Protein AF-A0A5C7P1S2-F1 (afdb_monomer)

Foldseek 3Di:
DPDDPCPPAFQWDDWDQAPAPVQGAIWTKGQQPTPPDDDDAPAGIWTARPPVRQIDHDNDPVVSVVVRVCRSDRHDPPPSDDDDPDD

Mean predicted aligned error: 7.07 Å

Structure (mmCIF, N/CA/C/O backbone):
data_AF-A0A5C7P1S2-F1
#
_entry.id   AF-A0A5C7P1S2-F1
#
loop_
_atom_site.group_PDB
_atom_site.id
_atom_site.type_symbol
_atom_site.label_atom_id
_atom_site.label_alt_id
_atom_site.label_comp_id
_atom_site.label_asym_id
_atom_site.label_entity_id
_atom_site.label_seq_id
_atom_site.pdbx_PDB_ins_code
_atom_site.Cartn_x
_atom_site.Cartn_y
_atom_site.Cartn_z
_atom_site.occupancy
_atom_site.B_iso_or_equiv
_atom_site.auth_seq_id
_atom_site.auth_comp_id
_atom_site.auth_asym_id
_atom_site.auth_atom_id
_atom_site.pdbx_PDB_model_num
ATOM 1 N N . MET A 1 1 ? 21.701 2.770 7.005 1.00 39.41 1 MET A N 1
ATOM 2 C CA . MET A 1 1 ? 20.545 2.473 6.134 1.00 39.41 1 MET A CA 1
ATOM 3 C C . MET A 1 1 ? 19.733 3.751 6.029 1.00 39.41 1 MET A C 1
ATOM 5 O O . MET A 1 1 ? 19.469 4.317 7.089 1.00 39.41 1 MET A O 1
ATOM 9 N N . PRO A 1 2 ? 19.436 4.287 4.831 1.00 44.94 2 PRO A N 1
ATOM 10 C CA . PRO A 1 2 ? 18.598 5.474 4.744 1.00 44.94 2 PRO A CA 1
ATOM 11 C C . PRO A 1 2 ? 17.251 5.160 5.399 1.00 44.94 2 PRO A C 1
ATOM 13 O O . PRO A 1 2 ? 16.642 4.120 5.157 1.00 44.94 2 PRO A O 1
ATOM 16 N N . ARG A 1 3 ? 16.856 6.027 6.328 1.00 57.94 3 ARG A N 1
ATOM 17 C CA . ARG A 1 3 ? 15.592 5.949 7.056 1.00 57.94 3 ARG A CA 1
ATOM 18 C C . ARG A 1 3 ? 14.488 6.073 6.005 1.00 57.94 3 ARG A C 1
ATOM 20 O O . ARG A 1 3 ? 14.484 7.065 5.282 1.00 57.94 3 ARG A O 1
ATOM 27 N N . ASN A 1 4 ? 13.634 5.058 5.876 1.00 67.56 4 ASN A N 1
ATOM 28 C CA . ASN A 1 4 ? 12.531 5.046 4.915 1.00 67.56 4 ASN A CA 1
ATOM 29 C C . ASN A 1 4 ? 11.787 6.404 4.968 1.00 67.56 4 ASN A C 1
ATOM 31 O O . ASN A 1 4 ? 11.270 6.752 6.034 1.00 67.56 4 ASN A O 1
ATOM 35 N N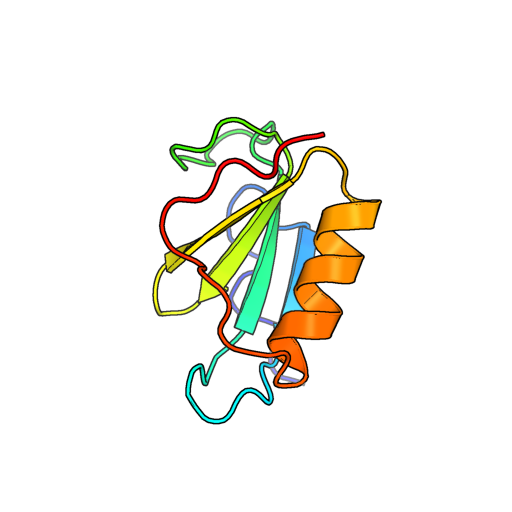 . PRO A 1 5 ? 11.760 7.196 3.875 1.00 78.88 5 PRO A N 1
ATOM 36 C CA . PRO A 1 5 ? 11.270 8.573 3.910 1.00 78.88 5 PRO A CA 1
ATOM 37 C C . PRO A 1 5 ? 9.784 8.672 4.273 1.00 78.88 5 PRO A C 1
ATOM 39 O O . PRO A 1 5 ? 9.348 9.738 4.706 1.00 78.88 5 PRO A O 1
ATOM 42 N N . TYR A 1 6 ? 9.030 7.577 4.143 1.00 85.06 6 TYR A N 1
ATOM 43 C CA . TYR A 1 6 ? 7.589 7.526 4.379 1.00 85.06 6 TYR A CA 1
ATOM 44 C C . TYR A 1 6 ? 7.215 7.337 5.853 1.00 85.06 6 TYR A C 1
ATOM 46 O O . TYR A 1 6 ? 6.053 7.512 6.198 1.00 85.06 6 TYR A O 1
ATOM 54 N N . THR A 1 7 ? 8.170 7.069 6.759 1.00 86.38 7 THR A N 1
ATOM 55 C CA . THR A 1 7 ? 7.871 6.877 8.197 1.00 86.38 7 THR A CA 1
ATOM 56 C C . THR A 1 7 ? 7.279 8.113 8.877 1.00 86.38 7 THR A C 1
ATOM 58 O O . THR A 1 7 ? 6.787 8.024 9.995 1.00 86.38 7 THR A O 1
ATOM 61 N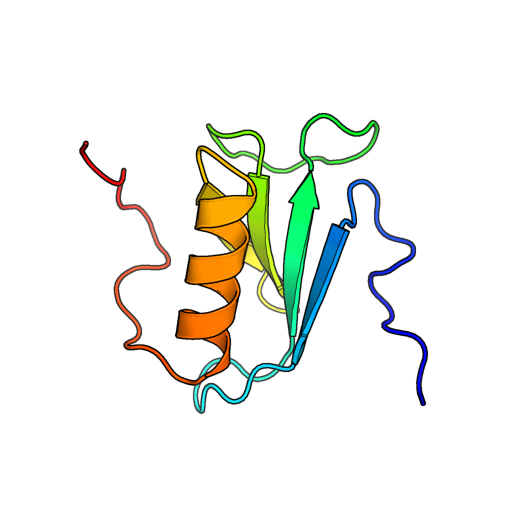 N . LYS A 1 8 ? 7.399 9.285 8.242 1.00 88.19 8 LYS A N 1
ATOM 62 C CA . LYS A 1 8 ? 6.833 10.558 8.712 1.00 88.19 8 LYS A CA 1
ATOM 63 C C . LYS A 1 8 ? 5.404 10.801 8.216 1.00 88.19 8 LYS A C 1
ATOM 65 O O . LYS A 1 8 ? 4.776 11.748 8.678 1.00 88.19 8 LYS A O 1
ATOM 70 N N . ASN A 1 9 ? 4.929 10.015 7.249 1.00 90.44 9 ASN A N 1
ATOM 71 C CA . ASN A 1 9 ? 3.603 10.190 6.672 1.00 90.44 9 ASN A CA 1
ATOM 72 C C . ASN A 1 9 ? 2.550 9.728 7.687 1.00 90.44 9 ASN A C 1
ATOM 74 O O . ASN A 1 9 ? 2.755 8.747 8.408 1.00 90.44 9 ASN A O 1
ATOM 78 N N . ALA A 1 10 ? 1.421 10.436 7.735 1.00 89.19 10 ALA A N 1
ATOM 79 C CA . ALA A 1 10 ? 0.284 10.028 8.548 1.00 89.19 10 ALA A CA 1
ATOM 80 C C . ALA A 1 10 ? -0.152 8.606 8.167 1.00 89.19 10 ALA A C 1
ATOM 82 O O . ALA 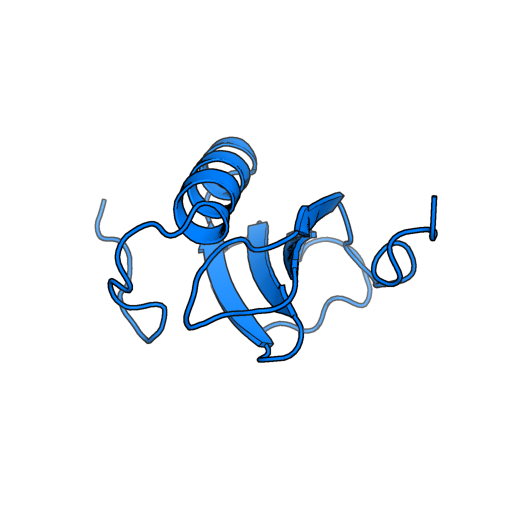A 1 10 ? -0.088 8.214 7.003 1.00 89.19 10 ALA A O 1
ATOM 83 N N . GLY A 1 11 ? -0.542 7.815 9.164 1.00 93.12 11 GLY A N 1
ATOM 84 C CA . GLY A 1 11 ? -0.987 6.441 8.944 1.00 93.12 11 GLY A CA 1
ATOM 85 C C . GLY A 1 11 ? 0.086 5.447 8.518 1.00 93.12 11 GLY A C 1
ATOM 86 O O . GLY A 1 11 ? -0.268 4.297 8.296 1.00 93.12 11 GLY A O 1
ATOM 87 N N . TYR A 1 12 ? 1.365 5.825 8.403 1.00 94.31 12 TYR A N 1
ATOM 88 C CA . TYR A 1 12 ? 2.420 4.888 8.012 1.00 94.31 12 TYR A CA 1
ATOM 89 C C . TYR A 1 12 ? 2.470 3.665 8.939 1.00 94.31 12 TYR A C 1
ATOM 91 O O . TYR A 1 12 ? 2.575 3.796 10.161 1.00 94.31 12 TYR A O 1
ATOM 99 N N . VAL A 1 13 ? 2.468 2.472 8.342 1.00 95.44 13 VAL A N 1
ATOM 100 C CA . VAL A 1 13 ? 2.613 1.197 9.055 1.00 95.44 13 VAL A CA 1
ATOM 101 C C . VAL A 1 13 ? 3.958 0.551 8.735 1.00 95.44 13 VAL A C 1
ATOM 103 O O . VAL A 1 13 ? 4.739 0.240 9.633 1.00 95.44 13 VAL A O 1
ATOM 106 N N . THR A 1 14 ? 4.225 0.309 7.452 1.00 95.94 14 THR A N 1
ATOM 107 C CA . THR A 1 14 ? 5.455 -0.326 6.962 1.00 95.94 14 THR A CA 1
ATOM 108 C C . THR A 1 14 ? 5.642 -0.032 5.476 1.00 95.94 14 THR A C 1
ATOM 110 O O . THR A 1 14 ? 4.698 0.398 4.818 1.00 95.94 14 THR A O 1
ATOM 113 N N . ALA A 1 15 ? 6.829 -0.300 4.935 1.00 95.25 15 ALA A N 1
ATOM 114 C CA . ALA A 1 15 ? 7.035 -0.326 3.493 1.00 95.25 15 ALA A CA 1
ATOM 115 C C . ALA A 1 15 ? 7.995 -1.433 3.068 1.00 95.25 15 ALA A C 1
ATOM 117 O O . ALA A 1 15 ? 8.817 -1.904 3.860 1.00 95.25 15 ALA A O 1
ATOM 118 N N . GLN A 1 16 ? 7.919 -1.766 1.788 1.00 94.44 16 GLN A N 1
ATOM 119 C CA . GLN A 1 16 ? 8.807 -2.677 1.091 1.00 94.44 16 GLN A CA 1
ATOM 120 C C . GLN A 1 16 ? 9.292 -2.009 -0.199 1.00 94.44 16 GLN A C 1
ATOM 122 O O . GLN A 1 16 ? 8.505 -1.416 -0.936 1.00 94.44 16 GLN A O 1
ATOM 127 N N . GLU A 1 17 ? 10.599 -2.077 -0.456 1.00 93.25 17 GLU A N 1
ATOM 128 C CA . GLU A 1 17 ? 11.170 -1.638 -1.731 1.00 93.25 17 GLU A CA 1
ATOM 129 C C . GLU A 1 17 ? 10.652 -2.538 -2.855 1.00 93.25 17 GLU A C 1
ATOM 131 O O . GLU A 1 17 ? 10.637 -3.766 -2.730 1.00 93.25 17 GLU A O 1
ATOM 136 N N . SER A 1 18 ? 10.207 -1.914 -3.941 1.00 92.00 18 SER A N 1
ATOM 137 C CA . SER A 1 18 ? 9.695 -2.618 -5.103 1.00 92.00 18 SER A CA 1
ATOM 138 C C . SER A 1 18 ? 10.839 -3.150 -5.960 1.00 92.00 18 SER A C 1
ATOM 140 O O . SER A 1 18 ? 11.738 -2.412 -6.365 1.00 92.00 18 SER A O 1
ATOM 142 N N . ARG A 1 19 ? 10.768 -4.438 -6.282 1.00 90.94 19 ARG A N 1
ATOM 143 C CA . ARG A 1 19 ? 11.571 -5.120 -7.304 1.00 90.94 19 ARG A CA 1
ATOM 144 C C . ARG A 1 19 ? 10.817 -5.233 -8.630 1.00 90.94 19 ARG A C 1
ATOM 146 O O . ARG A 1 19 ? 11.336 -5.816 -9.580 1.00 90.94 19 ARG A O 1
ATOM 153 N N . HIS A 1 20 ? 9.602 -4.687 -8.696 1.00 85.12 20 HIS A N 1
ATOM 154 C CA . HIS A 1 20 ? 8.747 -4.750 -9.866 1.00 85.12 20 HIS A CA 1
ATOM 155 C C . HIS A 1 20 ? 9.377 -3.971 -11.038 1.00 85.12 20 HIS A C 1
ATOM 157 O O . HIS A 1 20 ? 9.632 -2.769 -10.906 1.00 85.12 20 HIS A O 1
ATOM 163 N N . PRO A 1 21 ? 9.586 -4.587 -12.219 1.00 84.81 21 PRO A N 1
ATOM 164 C CA . PRO A 1 21 ? 10.319 -3.959 -13.323 1.00 84.81 21 PRO A CA 1
ATOM 165 C C . PRO A 1 21 ? 9.635 -2.700 -13.877 1.00 84.81 21 PRO A C 1
ATOM 167 O O . PRO A 1 21 ? 10.308 -1.812 -14.395 1.00 84.81 21 PRO A O 1
ATOM 170 N N . LYS A 1 22 ? 8.301 -2.611 -13.765 1.00 85.25 22 LYS A N 1
ATOM 171 C CA . LYS A 1 22 ? 7.497 -1.461 -14.224 1.00 85.25 22 LYS A CA 1
ATOM 172 C C . LYS A 1 22 ? 7.121 -0.461 -13.127 1.00 85.25 22 LYS A C 1
ATOM 174 O O . LYS A 1 22 ? 6.672 0.634 -13.446 1.00 85.25 22 LYS A O 1
ATOM 179 N N . LEU A 1 23 ? 7.286 -0.827 -11.856 1.00 87.50 23 LEU A N 1
ATOM 180 C CA . LEU A 1 23 ? 6.872 -0.009 -10.710 1.00 87.50 23 LEU A CA 1
ATOM 181 C C . LEU A 1 23 ? 8.064 0.161 -9.760 1.00 87.50 23 LEU A C 1
ATOM 183 O O . LEU A 1 23 ? 8.065 -0.417 -8.675 1.00 87.50 23 LEU A O 1
ATOM 187 N N . PRO A 1 24 ? 9.121 0.885 -10.172 1.00 90.19 24 PRO A N 1
ATOM 188 C CA . PRO A 1 24 ? 10.241 1.175 -9.290 1.00 90.19 24 PRO A CA 1
ATOM 189 C C . PRO A 1 24 ? 9.802 2.158 -8.198 1.00 90.19 24 PRO A C 1
ATOM 191 O O . PRO A 1 24 ? 9.170 3.175 -8.488 1.00 90.19 24 PRO A O 1
ATOM 194 N N . GLY A 1 25 ? 10.180 1.887 -6.950 1.00 91.62 25 GLY A N 1
ATOM 195 C CA . GLY A 1 25 ? 9.754 2.697 -5.813 1.00 91.62 25 GLY A CA 1
ATOM 196 C C . GLY A 1 25 ? 9.562 1.865 -4.555 1.00 91.62 25 GLY A C 1
ATOM 197 O O . GLY A 1 25 ? 10.311 0.922 -4.303 1.00 91.62 25 GLY A O 1
ATOM 198 N N . HIS A 1 26 ? 8.563 2.226 -3.755 1.00 94.12 26 HIS A N 1
ATOM 199 C CA . HIS A 1 26 ? 8.173 1.476 -2.565 1.00 94.12 26 HIS A CA 1
ATOM 200 C C . HIS A 1 26 ? 6.678 1.203 -2.577 1.00 94.12 26 HIS A C 1
ATOM 202 O O . HIS A 1 26 ? 5.884 2.069 -2.932 1.00 94.12 26 HIS A O 1
ATOM 208 N N . PHE A 1 27 ? 6.297 0.028 -2.094 1.00 93.56 27 PHE A N 1
ATOM 209 C CA . PHE A 1 27 ? 4.936 -0.213 -1.645 1.00 93.56 27 PHE A CA 1
ATOM 210 C C . PHE A 1 27 ? 4.861 0.059 -0.147 1.00 93.56 27 PHE A C 1
ATOM 212 O O . PHE A 1 27 ? 5.668 -0.454 0.630 1.00 93.56 27 PHE A O 1
ATOM 219 N N . VAL A 1 28 ? 3.916 0.899 0.257 1.00 95.38 28 VAL A N 1
ATOM 220 C CA . VAL A 1 28 ? 3.745 1.388 1.625 1.00 95.38 28 VAL A CA 1
ATOM 221 C C . VAL A 1 28 ? 2.356 1.007 2.109 1.00 95.38 28 VAL A C 1
ATOM 223 O O . VAL A 1 28 ? 1.382 1.164 1.382 1.00 95.38 28 VAL A O 1
ATOM 226 N N . ILE A 1 29 ? 2.254 0.522 3.344 1.00 95.69 29 ILE A N 1
ATOM 227 C CA . ILE A 1 29 ? 0.962 0.291 3.988 1.00 95.69 29 ILE A CA 1
ATOM 228 C C . ILE A 1 29 ? 0.607 1.503 4.845 1.00 95.69 29 ILE A C 1
ATOM 230 O O . ILE A 1 29 ? 1.374 1.868 5.744 1.00 95.69 29 ILE A O 1
ATOM 234 N N . TYR A 1 30 ? -0.576 2.061 4.603 1.00 95.19 30 TYR A N 1
ATOM 235 C CA . TYR A 1 30 ? -1.197 3.104 5.409 1.00 95.19 30 TYR A CA 1
ATOM 236 C C . TYR A 1 30 ? -2.433 2.583 6.161 1.00 95.19 30 TYR A C 1
ATOM 238 O O . TYR A 1 30 ? -3.174 1.732 5.665 1.00 95.19 30 TYR A O 1
ATOM 246 N N . ASP A 1 31 ? -2.650 3.099 7.371 1.00 95.06 31 ASP A N 1
ATOM 247 C CA . ASP A 1 31 ? -3.868 2.931 8.168 1.00 95.06 31 ASP A CA 1
ATOM 248 C C . ASP A 1 31 ? -4.742 4.185 8.045 1.00 95.06 31 ASP A C 1
ATOM 250 O O . ASP A 1 31 ? -4.456 5.204 8.678 1.00 95.06 31 ASP A O 1
ATOM 254 N N . ARG A 1 32 ? -5.823 4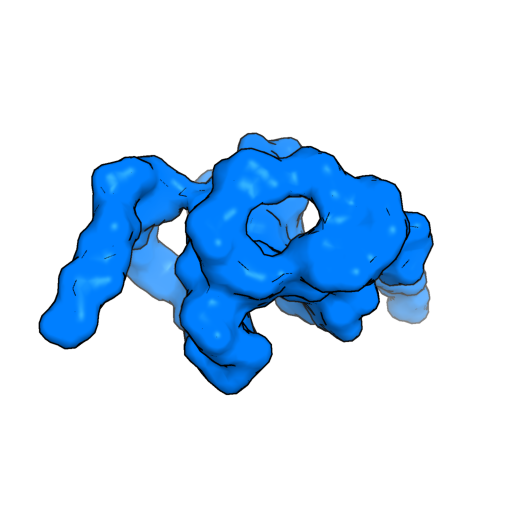.105 7.261 1.00 90.75 32 ARG A N 1
ATOM 255 C CA . ARG A 1 32 ? -6.760 5.214 7.011 1.00 90.75 32 ARG A CA 1
ATOM 256 C C . ARG A 1 32 ? -7.426 5.748 8.276 1.00 90.75 32 ARG A C 1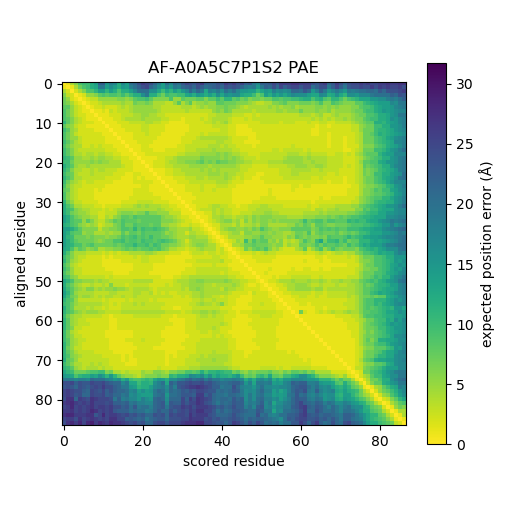
ATOM 258 O O . ARG A 1 32 ? -7.819 6.906 8.319 1.00 90.75 32 ARG A O 1
ATOM 265 N N . ASN A 1 33 ? -7.532 4.935 9.326 1.00 91.69 33 ASN A N 1
ATOM 266 C CA . ASN A 1 33 ? -8.144 5.382 10.576 1.00 91.69 33 ASN A CA 1
ATOM 267 C C . ASN A 1 33 ? -7.232 6.317 11.384 1.00 91.69 33 ASN A C 1
ATOM 269 O O . ASN A 1 33 ? -7.656 6.829 12.422 1.00 91.69 33 ASN A O 1
ATOM 273 N N . GLN A 1 34 ? -5.986 6.533 10.953 1.00 90.12 34 GLN A N 1
ATOM 274 C CA . GLN A 1 34 ? -5.103 7.502 11.587 1.00 90.12 34 GLN A CA 1
ATOM 275 C C . GLN A 1 34 ? -5.430 8.930 11.126 1.00 90.12 34 GLN A C 1
ATOM 277 O O . GLN A 1 34 ? -5.627 9.167 9.932 1.00 90.12 34 GLN A O 1
ATOM 282 N N . PRO A 1 35 ? -5.443 9.913 12.044 1.00 85.12 35 PRO A N 1
ATOM 283 C CA . PRO A 1 35 ? -5.664 11.308 11.686 1.00 85.12 35 PRO A CA 1
ATOM 284 C C . PRO A 1 35 ? -4.663 11.801 10.633 1.00 85.12 35 PRO A C 1
ATOM 286 O O . PRO A 1 35 ? -3.458 11.588 10.769 1.00 85.12 35 PRO A O 1
ATOM 289 N N . GLY A 1 36 ? -5.161 12.508 9.616 1.00 82.81 36 GLY A N 1
ATOM 290 C CA . GLY A 1 36 ? -4.336 13.113 8.565 1.00 82.81 36 GLY A CA 1
ATOM 291 C C . GLY A 1 36 ? -4.054 12.215 7.358 1.00 82.81 36 GLY A C 1
ATOM 292 O O . GLY A 1 36 ? -3.306 12.632 6.478 1.00 82.81 36 GLY A O 1
ATOM 293 N N . VAL A 1 37 ? -4.637 11.014 7.299 1.00 83.19 37 VAL A N 1
ATOM 294 C CA . VAL A 1 37 ? -4.664 10.204 6.075 1.00 83.19 37 VAL A CA 1
ATOM 295 C C . VAL A 1 37 ? -5.860 10.629 5.229 1.00 83.19 37 VAL A C 1
ATOM 297 O O . VAL A 1 37 ? -7.002 10.419 5.629 1.00 83.19 37 VAL A O 1
ATOM 300 N N . ASP A 1 38 ? -5.591 11.221 4.068 1.00 81.31 38 ASP A N 1
ATOM 301 C CA . ASP A 1 38 ? -6.608 11.621 3.092 1.00 81.31 38 ASP A CA 1
ATOM 302 C C . ASP A 1 38 ? -6.449 10.772 1.828 1.00 81.31 38 ASP A C 1
ATOM 304 O O . ASP A 1 38 ? -5.738 11.131 0.890 1.00 81.31 38 ASP A O 1
ATOM 308 N N . VAL A 1 39 ? -7.025 9.571 1.870 1.00 77.81 39 VAL A N 1
ATOM 309 C CA . VAL A 1 39 ? -7.079 8.659 0.726 1.00 77.81 39 VAL A CA 1
ATOM 310 C C . VAL A 1 39 ? -8.524 8.218 0.536 1.00 77.81 39 VAL A C 1
ATOM 312 O O . VAL A 1 39 ? -9.183 7.764 1.484 1.00 77.81 39 VAL A O 1
ATOM 315 N N . ASP A 1 40 ? -9.000 8.375 -0.695 1.00 79.12 40 ASP A N 1
ATOM 316 C CA . ASP A 1 40 ? -10.325 7.948 -1.128 1.00 79.12 40 ASP A CA 1
ATOM 317 C C . ASP A 1 40 ? -10.309 6.442 -1.415 1.00 79.12 40 ASP A C 1
ATOM 319 O O . ASP A 1 40 ? -9.906 5.998 -2.485 1.00 79.12 40 ASP A O 1
ATOM 323 N N . ALA A 1 41 ? -10.640 5.653 -0.396 1.00 77.56 41 ALA A N 1
ATOM 324 C CA . ALA A 1 41 ? -10.592 4.196 -0.416 1.00 77.56 41 ALA A CA 1
ATOM 325 C C . ALA A 1 41 ? -11.719 3.636 0.454 1.00 77.56 41 ALA A C 1
ATOM 327 O O . ALA A 1 41 ? -11.994 4.192 1.514 1.00 77.56 41 ALA A O 1
ATOM 328 N N . ASP A 1 42 ? -12.337 2.523 0.066 1.00 82.38 42 ASP A N 1
ATOM 329 C CA . ASP A 1 42 ? -13.449 1.951 0.841 1.00 82.38 42 ASP A CA 1
ATOM 330 C C . ASP A 1 42 ? -12.988 1.305 2.158 1.00 82.38 42 ASP A C 1
ATOM 332 O O . ASP A 1 42 ? -13.623 1.474 3.20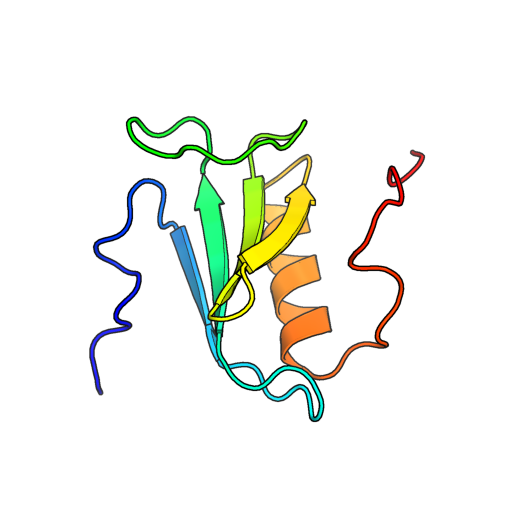2 1.00 82.38 42 ASP A O 1
ATOM 336 N N . ASP A 1 43 ? -11.836 0.628 2.141 1.00 89.69 43 ASP A N 1
ATOM 337 C CA . ASP A 1 43 ? -11.297 -0.078 3.304 1.00 89.69 43 ASP A CA 1
ATOM 338 C C . ASP A 1 43 ? -10.294 0.741 4.136 1.00 89.69 43 ASP A C 1
ATOM 340 O O . ASP A 1 43 ? -9.710 1.738 3.710 1.00 89.69 43 ASP A O 1
ATOM 344 N N . ARG A 1 44 ? -10.053 0.261 5.365 1.00 92.06 44 ARG A N 1
ATOM 345 C CA . ARG A 1 44 ? -9.110 0.856 6.325 1.00 92.06 44 ARG A CA 1
ATOM 346 C C . ARG A 1 44 ? -7.648 0.770 5.880 1.00 92.06 44 ARG A C 1
ATOM 348 O O . ARG A 1 44 ? -6.893 1.712 6.111 1.00 92.06 44 ARG A O 1
ATOM 355 N N . TRP A 1 45 ? -7.209 -0.382 5.377 1.00 95.25 45 TRP A N 1
ATOM 356 C CA . TRP A 1 45 ? -5.793 -0.613 5.085 1.00 95.25 45 TRP A CA 1
ATOM 357 C C . TRP A 1 45 ? -5.524 -0.325 3.625 1.00 95.25 45 TRP A C 1
ATOM 359 O O . TRP A 1 45 ? -6.265 -0.784 2.767 1.00 95.25 45 TRP A O 1
ATOM 369 N N . ILE A 1 46 ? -4.460 0.414 3.346 1.00 94.25 46 ILE A N 1
ATOM 370 C CA . ILE A 1 46 ? -4.166 0.874 1.994 1.00 94.25 46 ILE A CA 1
ATOM 371 C C . ILE A 1 46 ? -2.746 0.460 1.660 1.00 94.25 46 ILE A C 1
ATOM 373 O O . ILE A 1 46 ? -1.820 0.840 2.371 1.00 94.25 46 ILE A O 1
ATOM 377 N N . VAL A 1 47 ? -2.572 -0.313 0.594 1.00 94.31 47 VAL A N 1
ATOM 378 C CA . VAL A 1 47 ? -1.261 -0.581 -0.002 1.00 94.31 47 VAL A CA 1
ATOM 379 C C . VAL A 1 47 ? -1.073 0.430 -1.119 1.00 94.31 47 VAL A C 1
ATOM 381 O O . VAL A 1 47 ? -1.792 0.373 -2.108 1.00 94.31 47 VAL A O 1
ATOM 384 N N . MET A 1 48 ? -0.136 1.358 -0.967 1.00 93.50 48 MET A N 1
ATOM 385 C CA . MET A 1 48 ? 0.126 2.427 -1.925 1.00 93.50 48 MET A CA 1
ATOM 386 C C . MET A 1 48 ? 1.515 2.278 -2.539 1.00 93.50 48 MET A C 1
ATOM 388 O O . MET A 1 48 ? 2.497 2.100 -1.823 1.00 93.50 48 MET A O 1
ATOM 392 N N . HIS A 1 49 ? 1.608 2.384 -3.860 1.00 92.44 49 HIS A N 1
ATOM 393 C CA . HIS A 1 49 ? 2.869 2.510 -4.569 1.00 92.44 49 HIS A CA 1
ATOM 394 C C . HIS A 1 49 ? 3.307 3.974 -4.625 1.00 92.44 49 HIS A C 1
ATOM 396 O O . HIS A 1 49 ? 2.738 4.799 -5.346 1.00 92.44 49 HIS A O 1
ATOM 402 N N . GLU A 1 50 ? 4.383 4.272 -3.918 1.00 90.62 50 GLU A N 1
ATOM 403 C CA . GLU A 1 50 ? 5.082 5.547 -3.967 1.00 90.62 50 GLU A CA 1
ATOM 404 C C . GLU A 1 50 ? 6.239 5.438 -4.976 1.00 90.62 50 GLU A C 1
ATOM 406 O O . GLU A 1 50 ? 7.085 4.550 -4.822 1.00 90.62 50 GLU A O 1
ATOM 411 N N . PRO A 1 51 ? 6.322 6.310 -6.003 1.00 89.69 51 PRO A N 1
ATOM 412 C CA . PRO A 1 51 ? 5.767 7.673 -6.051 1.00 89.69 51 PRO A CA 1
ATOM 413 C C . PRO A 1 51 ? 4.468 7.846 -6.859 1.00 89.69 51 PRO A C 1
ATOM 415 O O . PRO A 1 51 ? 4.016 8.969 -7.052 1.00 89.69 51 PRO A O 1
ATOM 418 N N . SER A 1 52 ? 3.904 6.777 -7.422 1.00 86.81 52 SER A N 1
ATOM 419 C CA . SER A 1 52 ? 2.778 6.892 -8.370 1.00 86.81 52 SER A CA 1
ATOM 420 C C . SER A 1 52 ? 1.417 7.190 -7.733 1.00 86.81 52 SER A C 1
ATOM 422 O O . SER A 1 52 ? 0.472 7.501 -8.449 1.00 86.81 52 SER A O 1
ATOM 424 N N . SER A 1 53 ? 1.298 6.997 -6.417 1.00 85.50 53 SER A N 1
ATOM 425 C CA . SER A 1 53 ? 0.045 7.028 -5.652 1.00 85.50 53 SER A CA 1
ATOM 426 C C . SER A 1 53 ? -1.020 5.994 -6.069 1.00 85.50 53 SER A C 1
ATOM 428 O O . SER A 1 53 ? -2.138 6.033 -5.548 1.00 85.50 53 SER A O 1
ATOM 430 N N . TYR A 1 54 ? -0.691 5.028 -6.941 1.00 86.06 54 TYR A N 1
ATOM 431 C CA . TYR A 1 54 ? -1.535 3.847 -7.161 1.00 86.06 54 TYR A CA 1
ATOM 432 C C . TYR A 1 54 ? -1.743 3.115 -5.847 1.00 86.06 54 TYR A C 1
ATOM 434 O O . TYR A 1 54 ? -0.790 2.946 -5.085 1.00 86.06 54 TYR A O 1
ATOM 442 N N . HIS A 1 55 ? -2.965 2.676 -5.573 1.00 89.50 55 HIS A N 1
ATOM 443 C CA . HIS A 1 55 ? -3.253 2.020 -4.314 1.00 89.50 55 HIS A CA 1
ATOM 444 C C . HIS A 1 55 ? -4.338 0.958 -4.429 1.00 89.50 55 HIS A C 1
ATOM 446 O O . HIS A 1 55 ? -5.182 0.996 -5.317 1.00 89.50 55 HIS A O 1
ATOM 452 N N . VAL A 1 56 ? -4.297 0.025 -3.483 1.00 89.88 56 VAL A N 1
ATOM 453 C CA . VAL A 1 56 ? -5.317 -0.999 -3.259 1.00 89.88 56 VAL A CA 1
ATOM 454 C C . VAL A 1 56 ? -5.791 -0.866 -1.827 1.00 89.88 56 VAL A C 1
ATOM 456 O O . VAL A 1 56 ? -4.980 -0.812 -0.896 1.00 89.88 56 VAL A O 1
ATOM 459 N N . SER A 1 57 ? -7.102 -0.802 -1.652 1.00 92.19 57 SER A N 1
ATOM 460 C CA . SER A 1 57 ? -7.741 -0.878 -0.348 1.00 92.19 57 SER A CA 1
ATOM 461 C C . SER A 1 57 ? -7.869 -2.353 0.068 1.00 92.19 57 SER A C 1
ATOM 463 O O . SER A 1 57 ? -8.011 -3.251 -0.760 1.00 92.19 57 SER A O 1
ATOM 465 N N . CYS A 1 58 ? -7.688 -2.646 1.351 1.00 90.94 58 CYS A N 1
ATOM 466 C CA . CYS A 1 58 ? -7.642 -4.000 1.887 1.00 90.94 58 CYS A CA 1
ATOM 467 C C . CYS A 1 58 ? -8.448 -4.097 3.183 1.00 90.94 58 CYS A C 1
ATOM 469 O O . CYS A 1 58 ? -8.215 -3.361 4.147 1.00 90.94 58 CYS A O 1
ATOM 471 N N . THR A 1 59 ? -9.295 -5.118 3.266 1.00 90.44 59 THR A N 1
ATOM 472 C CA . THR A 1 59 ? -10.168 -5.385 4.421 1.00 90.44 59 THR A CA 1
ATOM 473 C C . THR A 1 59 ? -9.411 -5.678 5.724 1.00 90.44 59 THR A C 1
ATOM 475 O O . THR A 1 59 ? -9.942 -5.499 6.822 1.00 90.44 59 THR A O 1
ATOM 478 N N . SER A 1 60 ? -8.147 -6.119 5.654 1.00 94.56 60 SER A N 1
ATOM 479 C CA . SER A 1 60 ? -7.324 -6.402 6.837 1.00 94.56 60 SER A CA 1
ATOM 480 C C . SER A 1 60 ? -5.830 -6.150 6.616 1.00 94.56 60 SER A C 1
ATOM 482 O O . SER A 1 60 ? -5.318 -6.286 5.507 1.00 94.56 60 SER A O 1
ATOM 484 N N . LEU A 1 61 ? -5.096 -5.877 7.704 1.00 95.06 61 LEU A N 1
ATOM 485 C CA . LEU A 1 61 ? -3.639 -5.693 7.665 1.00 95.06 61 LEU A CA 1
ATOM 486 C C . LEU A 1 61 ? -2.898 -6.953 7.193 1.00 95.06 61 LEU A C 1
ATOM 488 O O . LEU A 1 61 ? -1.826 -6.851 6.600 1.00 95.06 61 LEU A O 1
ATOM 492 N N . ARG A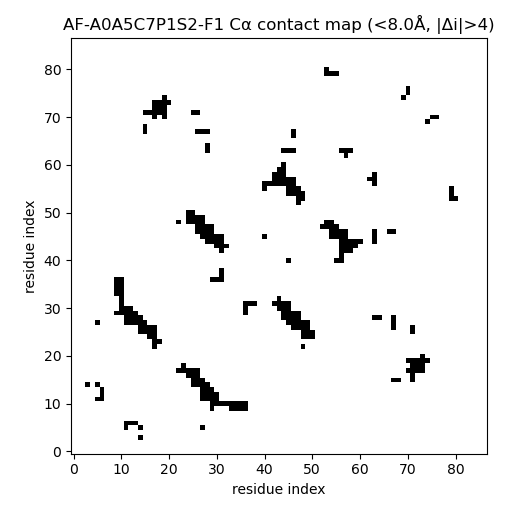 1 62 ? -3.447 -8.145 7.465 1.00 96.56 62 ARG A N 1
ATOM 493 C CA . ARG A 1 62 ? -2.875 -9.404 6.971 1.00 96.56 62 ARG A CA 1
ATOM 494 C C . ARG A 1 62 ? -2.907 -9.433 5.443 1.00 96.56 62 ARG A C 1
ATOM 496 O O . ARG A 1 62 ? -1.861 -9.628 4.838 1.00 96.56 62 ARG A O 1
ATOM 503 N N . VAL A 1 63 ? -4.073 -9.160 4.853 1.00 94.06 63 VAL A N 1
ATOM 504 C CA . VAL A 1 63 ? -4.247 -9.086 3.393 1.00 94.06 63 VAL A CA 1
ATOM 505 C C . VAL A 1 63 ? -3.366 -7.987 2.800 1.00 94.06 63 VAL A C 1
ATOM 507 O O . VAL A 1 63 ? -2.646 -8.248 1.847 1.00 94.06 63 VAL A O 1
ATOM 510 N N . ALA A 1 64 ? -3.319 -6.800 3.412 1.00 95.56 64 ALA A N 1
ATOM 511 C CA . ALA A 1 64 ? -2.460 -5.710 2.941 1.00 95.56 64 ALA A CA 1
ATOM 512 C C . ALA A 1 64 ? -0.972 -6.106 2.883 1.00 95.56 64 ALA A C 1
ATOM 514 O O . ALA A 1 64 ? -0.265 -5.746 1.945 1.00 95.56 64 ALA A O 1
ATOM 515 N N . ARG A 1 65 ? -0.482 -6.876 3.865 1.00 96.31 65 ARG A N 1
ATOM 516 C CA . ARG A 1 65 ? 0.896 -7.397 3.858 1.00 96.31 65 ARG A CA 1
ATOM 517 C C . ARG A 1 65 ? 1.119 -8.431 2.759 1.00 96.31 65 ARG A C 1
ATOM 519 O O . ARG A 1 65 ? 2.144 -8.365 2.094 1.00 96.31 65 ARG A O 1
ATOM 526 N N . GLU A 1 66 ? 0.176 -9.352 2.572 1.00 94.75 66 GLU A N 1
ATOM 527 C CA . GLU A 1 66 ? 0.234 -10.3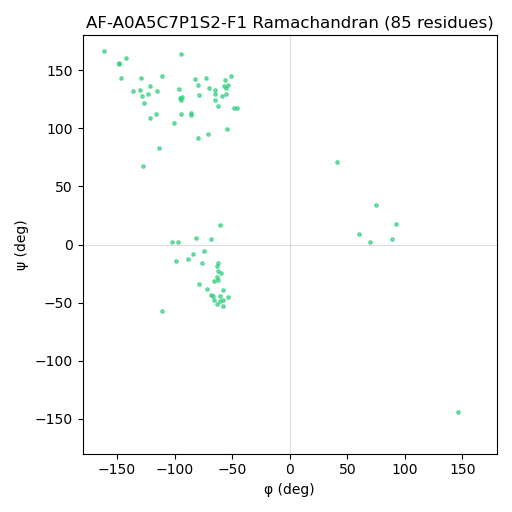62 1.507 1.00 94.75 66 GLU A CA 1
ATOM 528 C C . GLU A 1 66 ? 0.264 -9.699 0.123 1.00 94.75 66 GLU A C 1
ATOM 530 O O . GLU A 1 66 ? 1.163 -9.983 -0.667 1.00 94.75 66 GLU A O 1
ATOM 535 N N . VAL A 1 67 ? -0.641 -8.744 -0.121 1.00 92.69 67 VAL A N 1
ATOM 536 C CA . VAL A 1 67 ? -0.685 -7.942 -1.351 1.00 92.69 67 VAL A CA 1
ATOM 537 C C . VAL A 1 67 ? 0.634 -7.202 -1.551 1.00 92.69 67 VAL A C 1
ATOM 539 O O . VAL A 1 67 ? 1.255 -7.380 -2.592 1.00 92.69 67 VAL A O 1
ATOM 542 N N . MET A 1 68 ? 1.107 -6.444 -0.551 1.00 94.31 68 MET A N 1
ATOM 543 C CA . MET A 1 68 ? 2.368 -5.693 -0.627 1.00 94.31 68 MET A CA 1
ATOM 544 C C . MET A 1 68 ? 3.551 -6.582 -1.027 1.00 94.31 68 MET A C 1
ATOM 546 O O . MET A 1 68 ? 4.342 -6.184 -1.877 1.00 94.31 68 MET A O 1
ATOM 550 N N . THR A 1 69 ? 3.684 -7.772 -0.436 1.00 93.56 69 THR A N 1
ATOM 551 C CA . THR A 1 69 ? 4.783 -8.687 -0.765 1.00 93.56 69 THR A CA 1
ATOM 552 C C . THR A 1 69 ? 4.688 -9.191 -2.201 1.00 93.56 69 THR A C 1
ATOM 554 O O . THR A 1 69 ? 5.677 -9.109 -2.924 1.00 93.56 69 THR A O 1
ATOM 557 N N . ILE A 1 70 ? 3.508 -9.651 -2.633 1.00 91.00 70 ILE A N 1
ATOM 558 C CA . ILE A 1 70 ? 3.301 -10.171 -3.993 1.00 91.00 70 ILE A CA 1
ATOM 559 C C . ILE A 1 70 ? 3.669 -9.110 -5.032 1.00 91.00 70 ILE A C 1
ATOM 561 O O . ILE A 1 70 ? 4.416 -9.379 -5.970 1.00 91.00 70 ILE A O 1
ATOM 565 N N . VAL A 1 71 ? 3.175 -7.890 -4.848 1.00 89.81 71 VAL A N 1
ATOM 566 C CA . VAL A 1 71 ? 3.280 -6.839 -5.865 1.00 89.81 71 VAL A CA 1
ATOM 567 C C . VAL A 1 71 ? 4.662 -6.190 -5.873 1.00 89.81 71 VAL A C 1
ATOM 569 O O . VAL A 1 71 ? 5.199 -5.883 -6.936 1.00 89.81 71 VAL A O 1
ATOM 572 N N . ALA A 1 72 ? 5.302 -6.070 -4.704 1.00 91.00 72 ALA A N 1
ATOM 573 C CA . ALA A 1 72 ? 6.683 -5.614 -4.609 1.00 91.00 72 ALA A CA 1
ATOM 574 C C . ALA A 1 72 ? 7.667 -6.599 -5.252 1.00 91.00 72 ALA A C 1
ATOM 576 O O . ALA A 1 72 ? 8.677 -6.159 -5.792 1.00 91.00 72 ALA A O 1
ATOM 577 N N . ASP A 1 73 ? 7.394 -7.906 -5.236 1.00 89.44 73 ASP A N 1
ATOM 578 C CA . ASP A 1 73 ? 8.280 -8.923 -5.820 1.00 89.44 73 ASP A CA 1
ATOM 579 C C . ASP A 1 73 ? 8.131 -9.091 -7.345 1.00 89.44 73 ASP A C 1
ATOM 581 O O . ASP A 1 73 ? 8.793 -9.945 -7.935 1.00 89.44 73 ASP A O 1
ATOM 585 N N . GLY A 1 74 ? 7.323 -8.257 -8.009 1.00 80.00 74 GLY A N 1
ATOM 586 C CA . GLY A 1 74 ? 7.086 -8.383 -9.450 1.00 80.00 74 GLY A CA 1
ATOM 587 C C . GLY A 1 74 ? 5.868 -9.236 -9.799 1.00 80.00 74 GLY A C 1
ATOM 588 O O . GLY A 1 74 ? 5.791 -9.726 -10.924 1.00 80.00 74 GLY A O 1
ATOM 589 N N . GLY A 1 75 ? 4.967 -9.459 -8.833 1.00 74.81 75 GLY A N 1
ATOM 590 C CA . GLY A 1 75 ? 3.670 -10.082 -9.068 1.00 74.81 75 GLY A CA 1
ATOM 591 C C . GLY A 1 75 ? 2.927 -9.392 -10.206 1.00 74.81 75 GLY A C 1
ATOM 592 O O . GLY A 1 75 ? 3.063 -8.188 -10.405 1.00 74.81 75 GLY A O 1
ATOM 593 N N . ASP A 1 76 ? 2.197 -10.202 -10.963 1.00 61.50 76 ASP A N 1
ATOM 594 C CA . ASP A 1 76 ? 1.600 -9.841 -12.243 1.00 61.50 76 ASP A CA 1
ATOM 595 C C . ASP A 1 76 ? 0.740 -8.566 -12.111 1.00 61.50 76 ASP A C 1
ATOM 597 O O . ASP A 1 76 ? 0.009 -8.424 -11.129 1.00 61.50 76 ASP A O 1
ATOM 601 N N . ASP A 1 77 ? 0.850 -7.651 -13.085 1.00 55.22 77 ASP A N 1
ATOM 602 C CA . ASP A 1 77 ? 0.295 -6.278 -13.115 1.00 55.22 77 ASP A CA 1
ATOM 603 C C . ASP A 1 77 ? -1.252 -6.194 -13.021 1.00 55.22 77 ASP A C 1
ATOM 605 O O . ASP A 1 77 ? -1.827 -5.175 -13.409 1.00 55.22 77 ASP A O 1
ATOM 609 N N . TYR A 1 78 ? -1.942 -7.257 -12.589 1.00 46.97 78 TYR A N 1
ATOM 610 C CA . TYR A 1 78 ? -3.399 -7.358 -12.530 1.00 46.97 78 TYR A CA 1
ATOM 611 C C . TYR A 1 78 ? -3.992 -6.191 -11.734 1.00 46.97 78 TYR A C 1
ATOM 613 O O . TYR A 1 78 ? -4.001 -6.181 -10.506 1.00 46.97 78 TYR A O 1
ATOM 621 N N . ASP A 1 79 ? -4.476 -5.213 -12.497 1.00 50.34 79 ASP A N 1
ATOM 622 C CA . ASP A 1 79 ? -5.454 -4.190 -12.150 1.00 50.34 79 ASP A CA 1
ATOM 623 C C . ASP A 1 79 ? -5.307 -3.561 -10.762 1.00 50.34 79 ASP A C 1
ATOM 625 O O . ASP A 1 79 ? -6.173 -3.639 -9.895 1.00 50.34 79 ASP A O 1
ATOM 629 N N . PHE A 1 80 ? -4.255 -2.761 -10.609 1.00 52.25 80 PHE A N 1
ATOM 630 C CA . PHE A 1 80 ? -4.224 -1.686 -9.611 1.00 52.25 80 PHE A CA 1
ATOM 631 C C . PHE A 1 80 ? -5.194 -0.528 -9.917 1.00 52.25 80 PHE A C 1
ATOM 633 O O . PHE A 1 80 ? -5.194 0.487 -9.219 1.00 52.25 80 PHE A O 1
ATOM 640 N N . GLY A 1 81 ? -6.004 -0.652 -10.970 1.00 44.69 81 GLY A N 1
ATOM 641 C CA . GLY A 1 81 ? -7.059 0.281 -11.324 1.00 44.69 81 GLY A CA 1
ATOM 642 C C . GLY A 1 81 ? -8.407 -0.427 -11.371 1.00 44.69 81 GLY A C 1
ATOM 643 O O . GLY A 1 81 ? -8.691 -1.137 -12.322 1.00 44.69 81 GLY A O 1
ATOM 644 N N . GLN A 1 82 ? -9.270 -0.134 -10.396 1.00 44.22 82 GLN A N 1
ATOM 645 C CA . GLN A 1 82 ? -10.734 -0.234 -10.529 1.00 44.22 82 GLN A CA 1
ATOM 646 C C . GLN A 1 82 ? -11.386 -1.632 -10.509 1.00 44.22 82 GLN A C 1
ATOM 648 O O . GLN A 1 82 ? -12.447 -1.798 -11.106 1.00 44.22 82 GLN A O 1
ATOM 653 N N . HIS A 1 83 ? -10.869 -2.608 -9.760 1.00 39.38 83 HIS A N 1
ATOM 654 C CA . HIS A 1 83 ? -11.665 -3.802 -9.452 1.00 39.38 83 HIS A CA 1
ATOM 655 C C . HIS A 1 83 ? -11.942 -3.942 -7.951 1.00 39.38 83 HIS A C 1
ATOM 657 O O . HIS A 1 83 ? -11.040 -4.207 -7.159 1.00 39.38 83 HIS A O 1
ATOM 663 N N . GLU A 1 84 ? -13.221 -3.781 -7.577 1.00 42.19 84 GLU A N 1
ATOM 664 C CA . GLU A 1 84 ? -13.775 -4.360 -6.349 1.00 42.19 84 GLU A CA 1
ATOM 665 C C . GLU A 1 84 ? -13.354 -5.832 -6.302 1.00 42.19 84 GLU A C 1
ATOM 667 O O . GLU A 1 84 ? -13.712 -6.625 -7.179 1.00 42.19 84 GLU A O 1
ATOM 672 N N . VAL A 1 85 ? -12.571 -6.204 -5.291 1.00 42.56 85 VAL A N 1
ATOM 673 C CA . VAL A 1 85 ? -12.271 -7.607 -5.016 1.00 42.56 85 VAL A CA 1
ATOM 674 C C . VAL A 1 85 ? -13.560 -8.231 -4.485 1.00 42.56 85 VAL A C 1
ATOM 676 O O . VAL A 1 85 ? -13.886 -8.104 -3.306 1.00 42.56 85 VAL A O 1
ATOM 679 N N . ILE A 1 86 ? -14.330 -8.850 -5.380 1.00 38.19 86 ILE A N 1
ATOM 680 C CA . ILE A 1 86 ? -15.544 -9.585 -5.024 1.00 38.19 86 ILE A CA 1
ATOM 681 C C . ILE A 1 86 ? -15.141 -10.788 -4.159 1.00 38.19 86 ILE A C 1
ATOM 683 O O . ILE A 1 86 ? -14.232 -11.543 -4.506 1.00 38.19 86 ILE A O 1
ATOM 687 N N . SER A 1 87 ? -15.836 -10.889 -3.024 1.00 35.59 87 SER A N 1
ATOM 688 C CA . SER A 1 87 ? -15.767 -11.888 -1.945 1.00 35.59 87 SER A CA 1
ATOM 689 C C . SER A 1 87 ? -15.650 -13.347 -2.375 1.00 35.59 87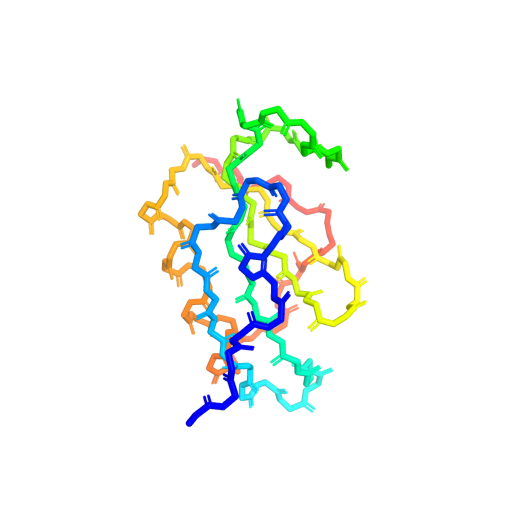 SER A C 1
ATOM 691 O O . SER A 1 87 ? -16.412 -13.724 -3.296 1.00 35.59 87 SER A O 1
#

Sequence (87 aa):
MPRNPYTKNAGYVTAQESRHPKLPGHFVIYDRNQPGVDVDADDRWIVMHEPSSYHVSCTSLRVAREVMTIVADGGDDYDFGQHEVIS

Radius of gyration: 12.22 Å; Cα contacts (8 Å, |Δi|>4): 154; chains: 1; bounding box: 36×25×26 Å

pLDDT: mean 82.16, std 17.44, range [35.59, 96.56]

Secondary structure (DSSP, 8-state):
----GGGGSTTEEEEEE---TT--SEEEEEETTSTT-----SSSEEEEEETTTEEEEESSHHHHHHHHHHHHTT---TTSSS-----

Solvent-accessible surface area (backbone atoms only — not comparable to full-atom values): 5160 Å² total; per-residue (Å²): 127,86,73,68,83,58,75,79,44,53,26,52,73,52,72,43,73,29,64,16,92,89,53,69,42,32,33,32,36,30,37,50,86,34,79,81,42,89,72,97,56,93,38,52,24,32,34,30,35,44,85,78,69,46,50,45,60,21,93,37,68,68,57,33,50,54,51,42,53,44,47,22,68,46,44,78,85,76,60,70,67,91,65,84,82,78,130